Protein AF-A0AAU9UAC8-F1 (afdb_monomer_lite)

Foldseek 3Di:
DWLVVLVVVDVVPDDPVCLLLNLLSCLQLLNVVVDDPVVNLVSQVSNCVVVVVPPVSVLSVVSNVVSVVVPDDSVVSRPDDLVNVLVVCVPPPVSNNVSSVSNVVPCSCPVVVVVVVVVVVVVVVVVVVVVVPDDPPDDDD

Secondary structure (DSSP, 8-state):
--HHHHHHHHHTTS-GGGHHHHGGGGGSHHHHTTS-HHHHHHHHHHHHHHTT-TTHHHHHHHHHHHHHHTT--HHHHHH--HHHHHHHHTTT-HHHHHHHHHHHHS-S-HHHHHHHHHHHHHHHHHHHHHHHS--------

InterPro domains:
  IPR008906 HAT, C-terminal dimerisation domain [PF05699] (69-139)

pLDDT: mean 72.88, std 12.76, range [45.53, 88.31]

Radius of gyration: 22.7 Å; chains: 1; bounding box: 78×47×36 Å

Structure (mmCIF, N/CA/C/O backbone):
data_AF-A0AAU9UAC8-F1
#
_entry.id   AF-A0AAU9UAC8-F1
#
loop_
_atom_site.group_PDB
_atom_site.id
_atom_site.type_symbol
_atom_site.label_atom_id
_atom_site.label_alt_id
_atom_site.label_comp_id
_atom_site.label_asym_id
_atom_site.label_entity_id
_atom_site.label_seq_id
_atom_site.pdbx_PDB_ins_code
_atom_site.Cartn_x
_atom_site.Cartn_y
_atom_site.Cartn_z
_atom_site.occupancy
_atom_site.B_iso_or_equiv
_atom_site.auth_seq_id
_atom_site.auth_comp_id
_atom_site.auth_asym_id
_atom_site.auth_atom_id
_atom_site.pdbx_PDB_model_num
ATOM 1 N N . MET A 1 1 ? 8.533 -12.287 6.400 1.00 47.88 1 MET A N 1
ATOM 2 C CA . MET A 1 1 ? 9.360 -11.056 6.453 1.00 47.88 1 MET A CA 1
ATOM 3 C C . MET A 1 1 ? 8.380 -9.898 6.527 1.00 47.88 1 MET A C 1
ATOM 5 O O . MET A 1 1 ? 7.629 -9.716 5.577 1.00 47.88 1 MET A O 1
ATOM 9 N N . HIS A 1 2 ? 8.268 -9.230 7.677 1.00 55.88 2 HIS A N 1
ATOM 10 C CA . HIS A 1 2 ? 7.185 -8.264 7.906 1.00 55.88 2 HIS A CA 1
ATOM 11 C C . HIS A 1 2 ? 7.435 -6.961 7.146 1.00 55.88 2 HIS A C 1
ATOM 13 O O . HIS A 1 2 ? 8.563 -6.471 7.087 1.00 55.88 2 HIS A O 1
ATOM 19 N N . VAL A 1 3 ? 6.367 -6.369 6.607 1.00 59.56 3 VAL A N 1
ATOM 20 C CA . VAL A 1 3 ? 6.417 -5.123 5.818 1.00 59.56 3 VAL A CA 1
ATOM 21 C C . VAL A 1 3 ? 7.047 -3.969 6.617 1.00 59.56 3 VAL A C 1
ATOM 23 O O . VAL A 1 3 ? 7.744 -3.123 6.059 1.00 59.56 3 VAL A O 1
ATOM 26 N N . SER A 1 4 ? 6.896 -3.990 7.945 1.00 54.69 4 SER A N 1
ATOM 27 C CA . SER A 1 4 ? 7.476 -3.022 8.884 1.00 54.69 4 SER A CA 1
ATOM 28 C C . SER A 1 4 ? 9.011 -3.040 8.928 1.00 54.69 4 SER A C 1
ATOM 30 O O . SER A 1 4 ? 9.625 -2.013 9.197 1.00 54.69 4 SER A O 1
ATOM 32 N N . GLU A 1 5 ? 9.650 -4.179 8.650 1.00 60.62 5 GLU A N 1
ATOM 33 C CA . GLU A 1 5 ? 11.119 -4.294 8.612 1.00 60.62 5 GLU A CA 1
ATOM 34 C C . GLU A 1 5 ? 11.709 -3.837 7.275 1.00 60.62 5 GLU A C 1
ATOM 36 O O . GLU A 1 5 ? 12.917 -3.616 7.161 1.00 60.62 5 GLU A O 1
ATOM 41 N N . LEU A 1 6 ? 10.864 -3.721 6.251 1.00 62.41 6 LEU A N 1
ATOM 42 C CA . LEU A 1 6 ? 11.287 -3.442 4.890 1.00 62.41 6 LEU A CA 1
ATOM 43 C C . LEU A 1 6 ? 11.541 -1.943 4.674 1.00 62.41 6 LEU A C 1
ATOM 45 O O . LEU A 1 6 ? 12.572 -1.561 4.128 1.00 62.41 6 LEU A O 1
ATOM 49 N N . ILE A 1 7 ? 10.649 -1.086 5.175 1.00 61.41 7 ILE A N 1
ATOM 50 C CA . ILE A 1 7 ? 10.735 0.381 5.047 1.00 61.41 7 ILE A CA 1
ATOM 51 C C . ILE A 1 7 ? 12.095 0.951 5.509 1.00 61.41 7 ILE A C 1
ATOM 53 O O . ILE A 1 7 ? 12.734 1.646 4.715 1.00 61.41 7 ILE A O 1
ATOM 57 N N . PRO A 1 8 ? 12.598 0.650 6.725 1.00 57.47 8 PRO A N 1
ATOM 58 C CA . PRO A 1 8 ? 13.878 1.193 7.192 1.00 57.47 8 PRO A CA 1
ATOM 59 C C . PRO A 1 8 ? 15.099 0.600 6.471 1.00 57.47 8 PRO A C 1
ATOM 61 O O . PRO A 1 8 ? 16.165 1.216 6.439 1.00 57.47 8 PRO A O 1
ATOM 64 N N . LYS A 1 9 ? 14.975 -0.596 5.877 1.00 57.34 9 LYS A N 1
ATOM 65 C CA . LYS A 1 9 ? 16.037 -1.163 5.031 1.00 57.34 9 LYS A CA 1
ATOM 66 C C . LYS A 1 9 ? 16.144 -0.409 3.710 1.00 57.34 9 LYS A C 1
ATOM 68 O O . LYS A 1 9 ? 17.251 -0.141 3.257 1.00 57.34 9 LYS A O 1
ATOM 73 N N . HIS A 1 10 ? 15.015 -0.021 3.122 1.00 53.78 10 HIS A N 1
ATOM 74 C CA . HIS A 1 10 ? 15.000 0.704 1.854 1.00 53.78 10 HIS A CA 1
ATOM 75 C C . HIS A 1 10 ? 15.465 2.160 1.985 1.00 53.78 10 HIS A C 1
ATOM 77 O O . HIS A 1 10 ? 16.188 2.628 1.107 1.00 53.78 10 HIS A O 1
ATOM 83 N N . SER A 1 11 ? 15.143 2.853 3.085 1.00 52.91 11 SER A N 1
ATOM 84 C CA . SER A 1 11 ? 15.581 4.245 3.295 1.00 52.91 11 SER A CA 1
ATOM 85 C C . SER A 1 11 ? 17.101 4.406 3.402 1.00 52.91 11 SER A C 1
ATOM 87 O O . SER A 1 11 ? 17.624 5.469 3.097 1.00 52.91 11 SER A O 1
ATOM 89 N N . ASN A 1 12 ? 17.817 3.364 3.835 1.00 53.69 12 ASN A N 1
ATOM 90 C CA . ASN A 1 12 ? 19.274 3.402 3.992 1.00 53.69 12 ASN A CA 1
ATOM 91 C C . ASN A 1 12 ? 20.048 3.007 2.723 1.00 53.69 12 ASN A C 1
ATOM 93 O O . ASN A 1 12 ? 21.256 3.221 2.665 1.00 53.69 12 ASN A O 1
ATOM 97 N N . VAL A 1 13 ? 19.389 2.398 1.731 1.00 55.12 13 VAL A N 1
ATOM 98 C CA . VAL A 1 13 ? 20.063 1.774 0.574 1.00 55.12 13 VAL A CA 1
ATOM 99 C C . VAL A 1 13 ? 19.757 2.490 -0.746 1.00 55.12 13 VAL A C 1
ATOM 101 O O . VAL A 1 13 ? 20.552 2.391 -1.679 1.00 55.12 13 VAL A O 1
ATOM 104 N N . PHE A 1 14 ? 18.649 3.234 -0.848 1.00 52.22 14 PHE A N 1
ATOM 105 C CA . PHE A 1 14 ? 18.216 3.844 -2.110 1.00 52.22 14 PHE A CA 1
ATOM 106 C C . PHE A 1 14 ? 18.152 5.383 -2.054 1.00 52.22 14 PHE A C 1
ATOM 108 O O . PHE A 1 14 ? 17.712 5.929 -1.044 1.00 52.22 14 PHE A O 1
ATOM 115 N N . PRO A 1 15 ? 18.559 6.081 -3.136 1.00 55.03 15 PRO A N 1
ATOM 116 C CA . PRO A 1 15 ? 18.447 7.537 -3.259 1.00 55.03 15 PRO A CA 1
ATOM 117 C C . PRO A 1 15 ? 16.983 8.003 -3.340 1.00 55.03 15 PRO A C 1
ATOM 119 O O . PRO A 1 15 ? 16.090 7.208 -3.652 1.00 55.03 15 PRO A O 1
ATOM 122 N N . GLU A 1 16 ? 16.747 9.297 -3.078 1.00 57.09 16 GLU A N 1
ATOM 123 C CA . GLU A 1 16 ? 15.394 9.847 -2.902 1.00 57.09 16 GLU A CA 1
ATOM 124 C C . GLU A 1 16 ? 14.458 9.647 -4.111 1.00 57.09 16 GLU A C 1
ATOM 126 O O . GLU A 1 16 ? 13.244 9.521 -3.952 1.00 57.09 16 GLU A O 1
ATOM 131 N N . ASP A 1 17 ? 15.015 9.493 -5.311 1.00 52.84 17 ASP A N 1
ATOM 132 C CA . ASP A 1 17 ? 14.266 9.302 -6.559 1.00 52.84 17 ASP A CA 1
ATOM 133 C C . ASP A 1 17 ? 13.434 8.002 -6.604 1.00 52.84 17 ASP A C 1
ATOM 135 O O . ASP A 1 17 ? 12.456 7.909 -7.348 1.00 52.84 17 ASP A O 1
ATOM 139 N N . ASN A 1 18 ? 13.769 7.002 -5.777 1.00 59.03 18 ASN A N 1
ATOM 140 C CA . ASN A 1 18 ? 13.028 5.736 -5.696 1.00 59.03 18 ASN A CA 1
ATOM 141 C C . ASN A 1 18 ? 11.957 5.718 -4.586 1.00 59.03 18 ASN A C 1
ATOM 143 O O . ASN A 1 18 ? 11.243 4.717 -4.449 1.00 59.03 18 ASN A O 1
ATOM 147 N N . LEU A 1 19 ? 11.795 6.802 -3.808 1.00 64.56 19 LEU A N 1
ATOM 148 C CA . LEU A 1 19 ? 10.755 6.905 -2.770 1.00 64.56 19 LEU A CA 1
ATOM 149 C C . LEU A 1 19 ? 9.324 6.610 -3.255 1.00 64.56 19 LEU A C 1
ATOM 151 O O . LEU A 1 19 ? 8.591 5.959 -2.501 1.00 64.56 19 LEU A O 1
ATOM 155 N N . PRO A 1 20 ? 8.880 7.044 -4.455 1.00 66.75 20 PRO A N 1
ATOM 156 C CA . PRO A 1 20 ? 7.500 6.828 -4.896 1.00 66.75 20 PRO A CA 1
ATOM 157 C C . PRO A 1 20 ? 7.164 5.343 -5.012 1.00 66.75 20 PRO A C 1
ATOM 159 O O . PRO A 1 20 ? 6.055 4.918 -4.697 1.00 66.75 20 PRO A O 1
ATOM 162 N N . ALA A 1 21 ? 8.146 4.536 -5.414 1.00 65.88 21 ALA A N 1
ATOM 163 C CA . ALA A 1 21 ? 7.961 3.115 -5.610 1.00 65.88 21 ALA A CA 1
ATOM 164 C C . ALA A 1 21 ? 7.729 2.415 -4.259 1.00 65.88 21 ALA A C 1
ATOM 166 O O . ALA A 1 21 ? 6.716 1.748 -4.066 1.00 65.88 21 ALA A O 1
ATOM 167 N N . TYR A 1 22 ? 8.584 2.678 -3.267 1.00 68.88 22 TYR A N 1
ATOM 168 C CA . TYR A 1 22 ? 8.429 2.133 -1.910 1.00 68.88 22 TYR A CA 1
ATOM 169 C C . TYR A 1 22 ? 7.257 2.731 -1.127 1.00 68.88 22 TYR A C 1
ATOM 171 O O . TYR A 1 22 ? 6.761 2.108 -0.188 1.00 68.88 22 TYR A O 1
ATOM 179 N N . SER A 1 23 ? 6.771 3.907 -1.531 1.00 75.31 23 SER A N 1
ATOM 180 C CA . SER A 1 23 ? 5.572 4.513 -0.949 1.00 75.31 23 SER A CA 1
ATOM 181 C C . SER A 1 23 ? 4.326 3.655 -1.161 1.00 75.31 23 SER A C 1
ATOM 183 O O . SER A 1 23 ? 3.397 3.778 -0.380 1.00 75.31 23 SER A O 1
ATOM 185 N N . LEU A 1 24 ? 4.310 2.717 -2.116 1.00 80.50 24 LEU A N 1
ATOM 186 C CA . LEU A 1 24 ? 3.197 1.771 -2.254 1.00 80.50 24 LEU A CA 1
ATOM 187 C C . LEU A 1 24 ? 3.012 0.862 -1.024 1.00 80.50 24 LEU A C 1
ATOM 189 O O . LEU A 1 24 ? 1.896 0.425 -0.747 1.00 80.50 24 LEU A O 1
ATOM 193 N N . LEU A 1 25 ? 4.074 0.609 -0.247 1.00 78.06 25 LEU A N 1
ATOM 194 C CA . LEU A 1 25 ? 3.990 -0.182 0.989 1.00 78.06 25 LEU A CA 1
ATOM 195 C C . LEU A 1 25 ? 3.114 0.495 2.056 1.00 78.06 25 LEU A C 1
ATOM 197 O O . LEU A 1 25 ? 2.666 -0.168 2.991 1.00 78.06 25 LEU A O 1
ATOM 201 N N . THR A 1 26 ? 2.827 1.793 1.914 1.00 83.06 26 THR A N 1
ATOM 202 C CA . THR A 1 26 ? 1.953 2.534 2.834 1.00 83.06 26 THR A CA 1
ATOM 203 C C . THR A 1 26 ? 0.496 2.097 2.734 1.00 83.06 26 THR A C 1
ATOM 205 O O . THR A 1 26 ? -0.256 2.340 3.669 1.00 83.06 26 THR A O 1
ATOM 208 N N . LEU A 1 27 ? 0.105 1.408 1.653 1.00 84.50 27 LEU A N 1
ATOM 209 C CA . LEU A 1 27 ? -1.224 0.803 1.493 1.00 84.50 27 LEU A CA 1
ATOM 210 C C . LEU A 1 27 ? -1.474 -0.349 2.475 1.00 84.50 27 LEU A C 1
ATOM 212 O O . LEU A 1 27 ? -2.611 -0.800 2.631 1.00 84.50 27 LEU A O 1
ATOM 216 N N . HIS A 1 28 ? -0.421 -0.843 3.127 1.00 84.44 28 HIS A N 1
ATOM 217 C CA . HIS A 1 28 ? -0.539 -1.862 4.150 1.00 84.44 28 HIS A CA 1
ATOM 218 C C . HIS A 1 28 ? -1.226 -1.294 5.410 1.00 84.44 28 HIS A C 1
ATOM 220 O O . HIS A 1 28 ? -0.719 -0.323 5.980 1.00 84.44 28 HIS A O 1
ATOM 226 N N . PRO A 1 29 ? -2.305 -1.914 5.926 1.00 84.38 29 PRO A N 1
ATOM 227 C CA . PRO A 1 29 ? -3.120 -1.358 7.013 1.00 84.38 29 PRO A CA 1
ATOM 228 C C . PRO A 1 29 ? -2.344 -0.996 8.280 1.00 84.38 29 PRO A C 1
ATOM 230 O O . PRO A 1 29 ? -2.550 0.072 8.844 1.00 84.38 29 PRO A O 1
ATOM 233 N N . HIS A 1 30 ? -1.387 -1.838 8.686 1.00 82.69 30 HIS A N 1
ATOM 234 C CA . HIS A 1 30 ? -0.518 -1.562 9.839 1.00 82.69 30 HIS A CA 1
ATOM 235 C C . HIS A 1 30 ? 0.236 -0.229 9.719 1.00 82.69 30 HIS A C 1
ATOM 237 O O . HIS A 1 30 ? 0.411 0.465 10.713 1.00 82.69 30 HIS A O 1
ATOM 243 N N . ILE A 1 31 ? 0.703 0.103 8.511 1.00 80.06 31 ILE A N 1
ATOM 244 C CA . ILE A 1 31 ? 1.505 1.299 8.229 1.00 80.06 31 ILE A CA 1
ATOM 245 C C . ILE A 1 31 ? 0.576 2.493 8.008 1.00 80.06 31 ILE A C 1
ATOM 247 O O . ILE A 1 31 ? 0.801 3.567 8.557 1.00 80.06 31 ILE A O 1
ATOM 251 N N . MET A 1 32 ? -0.493 2.277 7.244 1.00 86.56 32 MET A N 1
ATOM 252 C CA . MET A 1 32 ? -1.522 3.264 6.944 1.00 86.56 32 MET A CA 1
ATOM 253 C C . MET A 1 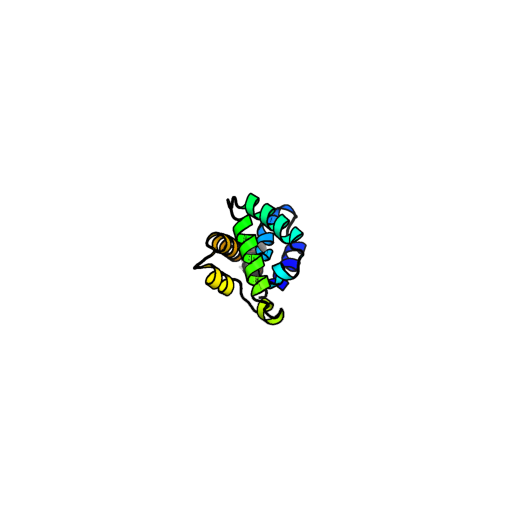32 ? -2.146 3.864 8.211 1.00 86.56 32 MET A C 1
ATOM 255 O O . MET A 1 32 ? -2.250 5.081 8.316 1.00 86.56 32 MET A O 1
ATOM 259 N N . LEU A 1 33 ? -2.502 3.023 9.188 1.00 84.25 33 LEU A N 1
ATOM 260 C CA . LEU A 1 33 ? -3.121 3.455 10.447 1.00 84.25 33 LEU A CA 1
ATOM 261 C C . LEU A 1 33 ? -2.118 4.042 11.456 1.00 84.25 33 LEU A C 1
ATOM 263 O O . LEU A 1 33 ? -2.523 4.667 12.430 1.00 84.25 33 LEU A O 1
ATOM 267 N N . GLN A 1 34 ? -0.810 3.860 11.242 1.00 83.81 34 GLN A N 1
ATOM 268 C CA . GLN A 1 34 ? 0.234 4.461 12.082 1.00 83.81 34 GLN A CA 1
ATOM 269 C C . GLN A 1 34 ? 0.601 5.893 11.671 1.00 83.81 34 GLN A C 1
ATOM 271 O O . GLN A 1 34 ? 1.188 6.616 12.475 1.00 83.81 34 GLN A O 1
ATOM 276 N N . MET A 1 35 ? 0.304 6.303 10.435 1.00 83.00 35 MET A N 1
ATOM 277 C CA . MET A 1 35 ? 0.605 7.648 9.936 1.00 83.00 35 MET A CA 1
ATOM 278 C C . MET A 1 35 ? -0.633 8.544 9.908 1.00 83.00 35 MET A C 1
ATOM 280 O O . MET A 1 35 ? -1.765 8.070 9.971 1.00 83.00 35 MET A O 1
ATOM 284 N N . SER A 1 36 ? -0.420 9.858 9.793 1.00 88.31 36 SER A N 1
ATOM 285 C CA . SER A 1 36 ? -1.535 10.795 9.670 1.00 88.31 36 SER A CA 1
ATOM 286 C C . SER A 1 36 ? -2.267 10.605 8.335 1.00 88.31 36 SER A C 1
ATOM 288 O O . SER A 1 36 ? -1.646 10.320 7.306 1.00 88.31 36 SER A O 1
ATOM 290 N N . TYR A 1 37 ? -3.587 10.816 8.332 1.00 85.44 37 TYR A N 1
ATOM 291 C CA . TYR A 1 37 ? -4.403 10.756 7.114 1.00 85.44 37 TYR A CA 1
ATOM 292 C C . TYR A 1 37 ? -3.867 11.691 6.017 1.00 85.44 37 TYR A C 1
ATOM 294 O O . TYR A 1 37 ? -3.751 11.308 4.858 1.00 85.44 37 TYR A O 1
ATOM 302 N N . GLN A 1 38 ? -3.456 12.905 6.393 1.00 85.06 38 GLN A N 1
ATOM 303 C CA . GLN A 1 38 ? -2.902 13.891 5.462 1.00 85.06 38 GLN A CA 1
ATOM 304 C C . GLN A 1 38 ? -1.604 13.406 4.804 1.00 85.06 38 GLN A C 1
ATOM 306 O O . GLN A 1 38 ? -1.398 13.616 3.608 1.00 85.06 38 GLN A O 1
ATOM 311 N N . ASP A 1 39 ? -0.740 12.724 5.557 1.00 85.88 39 ASP A N 1
ATOM 312 C CA . ASP A 1 39 ? 0.495 12.162 5.007 1.00 85.88 39 ASP A CA 1
ATOM 313 C C . ASP A 1 39 ? 0.219 10.956 4.107 1.00 85.88 39 ASP A C 1
ATOM 315 O O . ASP A 1 39 ? 0.878 10.789 3.078 1.00 85.88 39 ASP A O 1
ATOM 319 N N . PHE A 1 40 ? -0.777 10.137 4.456 1.00 87.19 40 PHE A N 1
ATOM 320 C CA . PHE A 1 40 ? -1.221 9.026 3.618 1.00 87.19 40 PHE A CA 1
ATOM 321 C C . PHE A 1 40 ? -1.728 9.510 2.253 1.00 87.19 40 PHE A C 1
ATOM 323 O O . PHE A 1 40 ? -1.321 8.967 1.221 1.00 87.19 40 PHE A O 1
ATOM 330 N N . ILE A 1 41 ? -2.550 10.561 2.233 1.00 87.00 41 ILE A N 1
ATOM 331 C CA . ILE A 1 41 ? -3.082 11.158 1.000 1.00 87.00 41 ILE A CA 1
ATOM 332 C C . ILE A 1 41 ? -1.963 11.724 0.131 1.00 87.00 41 ILE A C 1
A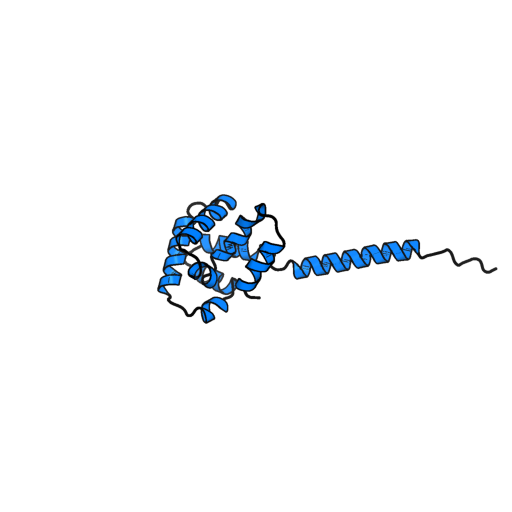TOM 334 O O . ILE A 1 41 ? -1.866 11.361 -1.039 1.00 87.00 41 ILE A O 1
ATOM 338 N N . LYS A 1 42 ? -1.045 12.505 0.710 1.00 87.00 42 LYS A N 1
ATOM 339 C CA . LYS A 1 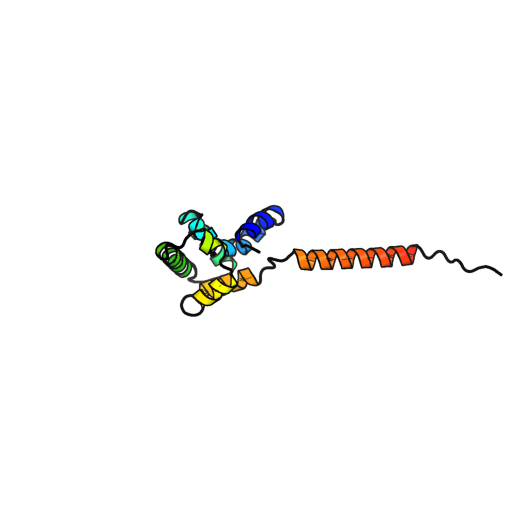42 ? 0.109 13.046 -0.030 1.00 87.00 42 LYS A CA 1
ATOM 340 C C . LYS A 1 42 ? 0.951 11.946 -0.673 1.00 87.00 42 LYS A C 1
ATOM 342 O O . LYS A 1 42 ? 1.320 12.051 -1.839 1.00 87.00 42 LYS A O 1
ATOM 347 N N . LYS A 1 43 ? 1.247 10.870 0.068 1.00 85.38 43 LYS A N 1
ATOM 348 C CA . LYS A 1 43 ? 1.993 9.724 -0.482 1.00 85.38 43 LYS A CA 1
ATOM 349 C C . LYS A 1 43 ? 1.212 9.039 -1.600 1.00 85.38 43 LYS A C 1
ATOM 351 O O . LYS A 1 43 ? 1.802 8.700 -2.622 1.00 85.38 43 LYS A O 1
ATOM 356 N N . THR A 1 44 ? -0.098 8.897 -1.421 1.00 86.00 44 THR A N 1
ATOM 357 C CA . THR A 1 44 ? -1.015 8.315 -2.405 1.00 86.00 44 THR A CA 1
ATOM 358 C C . THR A 1 44 ? -1.073 9.098 -3.708 1.00 86.00 44 THR A C 1
ATOM 360 O O . THR A 1 44 ? -1.024 8.501 -4.783 1.00 86.00 44 THR A O 1
ATOM 363 N N . GLU A 1 45 ? -1.125 10.423 -3.636 1.00 86.31 45 GLU A N 1
ATOM 364 C CA . GLU A 1 45 ? -1.053 11.288 -4.815 1.00 86.31 45 GLU A CA 1
ATOM 365 C C . GLU A 1 45 ? 0.288 11.137 -5.537 1.00 86.31 45 GLU A C 1
ATOM 367 O O . GLU A 1 45 ? 0.328 11.028 -6.764 1.00 86.31 45 GLU A O 1
ATOM 372 N N . LEU A 1 46 ? 1.382 11.061 -4.774 1.00 84.62 46 LEU A N 1
ATOM 373 C CA . LEU A 1 46 ? 2.739 10.964 -5.303 1.00 84.62 46 LEU A CA 1
ATOM 374 C C . LEU A 1 46 ? 2.936 9.674 -6.111 1.00 84.62 46 LEU A C 1
ATOM 376 O O . LEU A 1 46 ? 3.296 9.730 -7.290 1.00 84.62 46 LEU A O 1
ATOM 380 N N . PHE A 1 47 ? 2.650 8.507 -5.523 1.00 82.88 47 PHE A N 1
ATOM 381 C CA . PHE A 1 47 ? 2.790 7.248 -6.260 1.00 82.88 47 PHE A CA 1
ATOM 382 C C . PHE A 1 47 ? 1.661 7.035 -7.281 1.00 82.88 47 PHE A C 1
ATOM 384 O O . PHE A 1 47 ? 1.883 6.399 -8.310 1.00 82.88 47 PHE A O 1
ATOM 391 N N . GLY A 1 48 ? 0.467 7.590 -7.049 1.00 84.25 48 GLY A N 1
ATOM 392 C CA . GLY A 1 48 ? -0.626 7.579 -8.022 1.00 84.25 48 GLY A CA 1
ATOM 393 C C . GLY A 1 48 ? -0.244 8.298 -9.317 1.00 84.25 48 GLY A C 1
ATOM 394 O O . GLY A 1 48 ? -0.478 7.764 -10.401 1.00 84.25 48 GLY A O 1
ATOM 395 N N . SER A 1 49 ? 0.418 9.454 -9.203 1.00 84.38 49 SER A N 1
ATOM 396 C CA . SER A 1 49 ? 1.008 10.187 -10.330 1.00 84.38 49 SER A CA 1
ATOM 397 C C . SER A 1 49 ? 2.143 9.396 -10.990 1.00 84.38 49 SER A C 1
ATOM 399 O O . SER A 1 49 ? 2.130 9.194 -12.203 1.00 84.38 49 SER A O 1
ATOM 401 N N . TYR A 1 50 ? 3.071 8.855 -10.190 1.00 83.19 50 TYR A N 1
ATOM 402 C CA . TYR A 1 50 ? 4.229 8.096 -10.683 1.00 83.19 50 TYR A CA 1
ATOM 403 C C . TYR A 1 50 ? 3.839 6.872 -11.529 1.00 83.19 50 TYR A C 1
ATOM 405 O O . TYR A 1 50 ? 4.426 6.626 -12.581 1.00 83.19 50 TYR A O 1
ATOM 413 N N . TYR A 1 51 ? 2.826 6.117 -11.094 1.00 81.31 51 TYR A N 1
ATOM 414 C CA . TYR A 1 51 ? 2.337 4.924 -11.797 1.00 81.31 51 TYR A CA 1
ATOM 415 C C . TYR A 1 51 ? 1.159 5.203 -12.747 1.00 81.31 51 TYR A C 1
ATOM 417 O O . TYR A 1 51 ? 0.589 4.261 -13.301 1.00 81.31 51 TYR A O 1
ATOM 425 N N . ASN A 1 52 ? 0.783 6.474 -12.940 1.00 83.06 52 ASN A N 1
ATOM 426 C CA . ASN A 1 52 ? -0.350 6.909 -13.764 1.00 83.06 52 ASN A CA 1
ATOM 427 C C . ASN A 1 52 ? -1.677 6.190 -13.422 1.00 83.06 52 ASN A C 1
ATOM 429 O O . ASN A 1 52 ? -2.457 5.789 -14.293 1.00 83.06 52 ASN A O 1
ATOM 433 N N . LEU A 1 53 ? -1.934 5.995 -12.126 1.00 79.25 53 LEU A N 1
ATOM 434 C CA . LEU A 1 53 ? -3.124 5.315 -11.616 1.00 79.25 53 LEU A CA 1
ATOM 435 C C . LEU A 1 53 ? -4.290 6.311 -11.516 1.00 79.25 53 LEU A C 1
ATOM 437 O O . LEU A 1 53 ? -4.585 6.868 -10.456 1.00 79.25 53 LEU A O 1
ATOM 441 N N . SER A 1 54 ? -4.967 6.552 -12.639 1.00 77.38 54 SER A N 1
ATOM 442 C CA . SER A 1 54 ? -6.134 7.448 -12.684 1.00 77.38 54 SER A CA 1
ATOM 443 C C . SER A 1 54 ? -7.254 7.009 -11.721 1.00 77.38 54 SER A C 1
ATOM 445 O O . SER A 1 54 ? -7.596 5.828 -11.620 1.00 77.38 54 SER A O 1
ATOM 447 N N . GLY A 1 55 ? -7.820 7.964 -10.972 1.00 76.94 55 GLY A N 1
ATOM 448 C CA . GLY A 1 55 ? -8.909 7.704 -10.016 1.00 76.94 55 GLY A CA 1
ATOM 449 C C . GLY A 1 55 ? -8.526 6.811 -8.826 1.00 76.94 55 GLY A C 1
ATOM 450 O O . GLY A 1 55 ? -9.407 6.273 -8.153 1.00 76.94 55 GLY A O 1
ATOM 451 N N . PHE A 1 56 ? -7.228 6.620 -8.572 1.00 83.31 56 PHE A N 1
ATOM 452 C CA . PHE A 1 56 ? -6.736 5.794 -7.471 1.00 83.31 56 PHE A CA 1
ATOM 453 C C . PHE A 1 56 ? -6.992 6.422 -6.100 1.00 83.31 56 PHE A C 1
ATOM 455 O O . PHE A 1 56 ? -7.348 5.705 -5.170 1.00 83.31 56 PHE A O 1
ATOM 462 N N . LEU A 1 57 ? -6.869 7.748 -5.996 1.00 84.94 57 LEU A N 1
ATOM 463 C CA . LEU A 1 57 ? -6.974 8.480 -4.735 1.00 84.94 57 LEU A CA 1
ATOM 464 C C . LEU A 1 57 ? -8.270 8.155 -3.976 1.00 84.94 57 LEU A C 1
ATOM 466 O O . LEU A 1 57 ? -8.207 7.654 -2.861 1.00 84.94 57 LEU A O 1
ATOM 470 N N . GLY A 1 58 ? -9.433 8.299 -4.617 1.00 83.81 58 GLY A N 1
ATOM 471 C CA . GLY A 1 58 ? -10.715 7.993 -3.968 1.00 83.81 58 GLY A CA 1
ATOM 472 C C . GLY A 1 58 ? -10.868 6.519 -3.565 1.00 83.81 58 GLY A C 1
ATOM 473 O O . GLY A 1 58 ? -11.521 6.202 -2.576 1.00 83.81 58 GLY A O 1
ATOM 474 N N . LYS A 1 59 ? -10.224 5.586 -4.280 1.00 86.56 59 LYS A N 1
ATOM 475 C CA . LYS A 1 59 ? -10.210 4.163 -3.890 1.00 86.56 59 LYS A CA 1
AT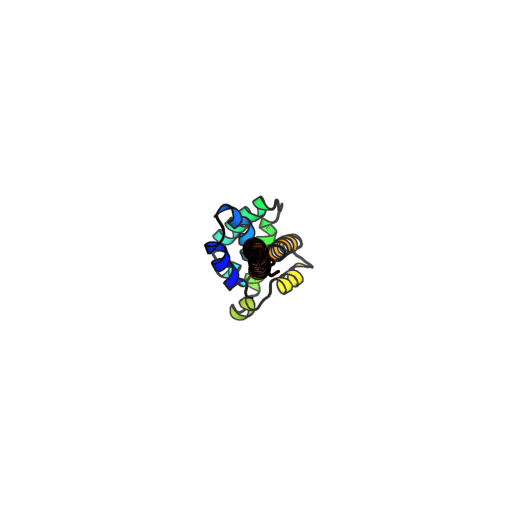OM 476 C C . LYS A 1 59 ? -9.298 3.916 -2.688 1.00 86.56 59 LYS A C 1
ATOM 478 O O . LYS A 1 59 ? -9.601 3.042 -1.881 1.00 86.56 59 LYS A O 1
ATOM 483 N N . ALA A 1 60 ? -8.207 4.668 -2.570 1.00 86.69 60 ALA A N 1
ATOM 484 C CA . ALA A 1 60 ? -7.310 4.617 -1.423 1.00 86.69 60 ALA A CA 1
ATOM 485 C C . ALA A 1 60 ? -7.950 5.227 -0.168 1.00 86.69 60 ALA A C 1
ATOM 487 O O . ALA A 1 60 ? -7.769 4.688 0.918 1.00 86.69 60 ALA A O 1
ATOM 488 N N . GLU A 1 61 ? -8.758 6.279 -0.314 1.00 87.56 61 GLU A N 1
ATOM 489 C CA . GLU A 1 61 ? -9.565 6.835 0.784 1.00 87.56 61 GLU A CA 1
ATOM 490 C C . GLU A 1 61 ? -10.583 5.817 1.308 1.00 87.56 61 GLU A C 1
ATOM 492 O O . GLU A 1 61 ? -10.670 5.572 2.510 1.00 87.56 61 GLU A O 1
ATOM 497 N N . LEU A 1 62 ? -11.314 5.152 0.406 1.00 88.25 62 LEU A N 1
ATOM 498 C CA . LEU A 1 62 ? -12.241 4.080 0.784 1.00 88.25 62 LEU A CA 1
ATOM 499 C C . LEU A 1 62 ? -11.520 2.918 1.475 1.00 88.25 62 LEU A C 1
ATOM 501 O O . LEU A 1 62 ? -12.028 2.368 2.451 1.00 88.25 62 LEU A O 1
ATOM 505 N N . TRP A 1 63 ? -10.326 2.568 0.995 1.00 88.19 63 TRP A N 1
ATOM 506 C CA . TRP A 1 63 ? -9.474 1.564 1.623 1.00 88.19 63 TRP A CA 1
ATOM 507 C C . TRP A 1 63 ? -9.065 1.975 3.044 1.00 88.19 63 TRP A C 1
ATOM 509 O O . TRP A 1 63 ? -9.204 1.164 3.958 1.00 88.19 63 TRP A O 1
ATOM 519 N N . TYR A 1 64 ? -8.643 3.227 3.250 1.00 87.50 64 TYR A N 1
ATOM 520 C CA . TYR A 1 64 ? -8.325 3.772 4.575 1.00 87.50 64 TYR A CA 1
ATOM 521 C C . TYR A 1 64 ? -9.500 3.627 5.540 1.00 87.50 64 TYR A C 1
ATOM 523 O O . TYR A 1 64 ? -9.379 2.971 6.578 1.00 87.50 64 TYR A O 1
ATOM 531 N N . ASN A 1 65 ? -10.660 4.149 5.142 1.00 87.62 65 ASN A N 1
ATOM 532 C CA . ASN A 1 65 ? -11.866 4.148 5.966 1.00 87.62 65 ASN A CA 1
ATOM 533 C C . ASN A 1 65 ? -12.337 2.726 6.294 1.00 87.62 65 ASN A C 1
ATOM 535 O O . ASN A 1 65 ? -12.772 2.455 7.410 1.00 87.62 65 ASN A O 1
ATOM 539 N N . MET A 1 66 ? -12.223 1.791 5.345 1.00 88.00 66 MET A N 1
ATOM 540 C CA . MET A 1 66 ? -12.577 0.389 5.573 1.00 88.00 66 MET A CA 1
ATOM 541 C C . MET A 1 66 ? -11.722 -0.237 6.684 1.00 88.00 66 MET A C 1
ATOM 543 O O . MET A 1 66 ? -12.255 -0.940 7.542 1.00 88.00 66 MET A O 1
ATOM 547 N N . TRP A 1 67 ? -10.407 0.004 6.682 1.00 86.31 67 TRP A N 1
ATOM 548 C CA . TRP A 1 67 ? -9.497 -0.552 7.692 1.00 86.31 67 TRP A CA 1
ATOM 549 C C . TRP A 1 67 ? -9.608 0.140 9.045 1.00 86.31 67 TRP A C 1
ATOM 551 O O . TRP A 1 67 ? -9.497 -0.536 10.067 1.00 86.31 67 TRP A O 1
ATOM 561 N N . GLU A 1 68 ? -9.882 1.442 9.056 1.00 85.44 68 GLU A N 1
ATOM 562 C CA . GLU A 1 68 ? -10.188 2.186 10.278 1.00 85.44 68 GLU A CA 1
ATOM 563 C C . GLU A 1 68 ? -11.455 1.632 10.953 1.00 85.44 68 GLU A C 1
ATOM 565 O O . GLU A 1 68 ? -11.445 1.311 12.141 1.00 85.44 68 GLU A O 1
ATOM 570 N N . GLN A 1 69 ? -12.521 1.399 10.180 1.00 85.19 69 GLN A N 1
ATOM 571 C CA . GLN A 1 69 ? -13.780 0.835 10.687 1.00 85.19 69 GLN A CA 1
ATOM 572 C C . GLN A 1 69 ? -13.657 -0.622 11.144 1.00 85.19 69 GLN A C 1
ATOM 574 O O . GLN A 1 69 ? -14.380 -1.049 12.044 1.00 85.19 69 GLN A O 1
ATOM 579 N N . LYS A 1 70 ? -12.744 -1.395 10.542 1.00 81.69 70 LYS A N 1
ATOM 580 C CA . LYS A 1 70 ? -12.504 -2.800 10.911 1.00 81.69 70 LYS A CA 1
ATOM 581 C C . LYS A 1 70 ? -11.898 -2.932 12.319 1.00 81.69 70 LYS A C 1
ATOM 583 O O . LYS A 1 70 ? -11.955 -4.027 12.868 1.00 81.69 70 LYS A O 1
ATOM 588 N N . ASN A 1 71 ? -11.356 -1.839 12.883 1.00 77.50 71 ASN A N 1
ATOM 589 C CA . ASN A 1 71 ? -10.850 -1.701 14.258 1.00 77.50 71 ASN A CA 1
ATOM 590 C C . ASN A 1 71 ? -10.074 -2.934 14.762 1.00 77.50 71 ASN A C 1
ATOM 592 O O . ASN A 1 71 ? -10.324 -3.463 15.846 1.00 77.50 71 ASN A O 1
ATOM 596 N N . MET A 1 72 ? -9.170 -3.437 13.920 1.00 80.12 72 MET A N 1
ATOM 597 C CA . MET A 1 72 ? -8.376 -4.632 14.200 1.00 80.12 72 MET A CA 1
ATOM 598 C C . MET A 1 72 ? -7.202 -4.313 15.128 1.00 80.12 72 MET A C 1
ATOM 600 O O . MET A 1 72 ? -6.667 -3.202 15.107 1.00 80.12 72 MET A O 1
ATOM 604 N N . ALA A 1 73 ? -6.748 -5.298 15.907 1.00 81.44 73 ALA A N 1
ATOM 605 C CA . ALA A 1 73 ? -5.602 -5.091 16.783 1.00 81.44 73 ALA A CA 1
ATOM 606 C C . ALA A 1 73 ? -4.312 -4.897 15.966 1.00 81.44 73 ALA A C 1
ATOM 608 O O . ALA A 1 73 ? -4.053 -5.607 14.993 1.00 81.44 73 ALA A O 1
ATOM 609 N N . GLN A 1 74 ? -3.439 -3.984 16.407 1.00 75.50 74 GLN A N 1
ATOM 610 C CA . GLN A 1 74 ? -2.186 -3.670 15.701 1.00 75.50 74 GLN A CA 1
ATOM 611 C C . GLN A 1 74 ? -1.284 -4.899 15.491 1.00 75.50 74 GLN A C 1
ATOM 613 O O . GLN A 1 74 ? -0.556 -4.969 14.496 1.00 75.50 74 GLN A O 1
ATOM 618 N N . SER A 1 75 ? -1.343 -5.862 16.416 1.00 75.44 75 SER A N 1
ATOM 619 C CA . SER A 1 75 ? -0.637 -7.144 16.341 1.00 75.44 75 SER A CA 1
ATOM 620 C C . SER A 1 75 ? -1.137 -7.996 15.175 1.00 75.44 75 SER A C 1
ATOM 622 O O . SER A 1 75 ? -0.330 -8.487 14.398 1.00 75.44 75 SER A O 1
ATOM 624 N N . GLU A 1 76 ? -2.454 -8.101 14.992 1.00 79.56 76 GLU A N 1
ATOM 625 C CA . GLU A 1 76 ? -3.060 -8.859 13.890 1.00 79.56 76 GLU A CA 1
ATOM 626 C C . GLU A 1 76 ? -2.729 -8.218 12.543 1.00 79.56 76 GLU A C 1
ATOM 628 O O . GLU A 1 76 ? -2.356 -8.907 11.597 1.00 79.56 76 GLU A O 1
ATOM 633 N N . LEU A 1 77 ? -2.763 -6.883 12.480 1.00 79.31 77 LEU A N 1
ATOM 634 C CA . LEU A 1 77 ? -2.38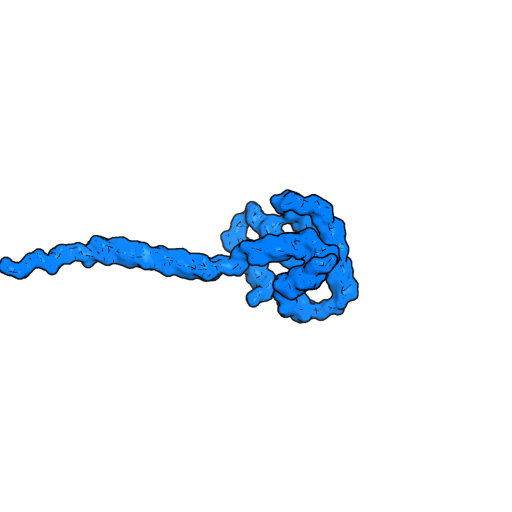9 -6.139 11.280 1.00 79.31 77 LEU A CA 1
ATOM 635 C C . LEU A 1 77 ? -0.916 -6.328 10.911 1.00 79.31 77 LEU A C 1
ATOM 637 O O . LEU A 1 77 ? -0.591 -6.316 9.731 1.00 79.31 77 LEU A O 1
ATOM 641 N N . LYS A 1 78 ? -0.014 -6.479 11.889 1.00 75.12 78 LYS A N 1
ATOM 642 C CA . LYS A 1 78 ? 1.424 -6.679 11.637 1.00 75.12 78 LYS A CA 1
ATOM 643 C C . LYS A 1 78 ? 1.723 -8.056 11.038 1.00 75.12 78 LYS A C 1
ATOM 645 O O . LYS A 1 78 ? 2.640 -8.180 10.224 1.00 75.12 78 LYS A O 1
ATOM 650 N N . GLU A 1 79 ? 0.963 -9.065 11.451 1.00 76.69 79 GLU A N 1
ATOM 651 C CA . GLU A 1 79 ? 1.088 -10.446 10.974 1.00 76.69 79 GLU A CA 1
ATOM 652 C C . GLU A 1 79 ? 0.466 -10.650 9.584 1.00 76.69 79 GLU A C 1
ATOM 654 O O . GLU A 1 79 ? 0.716 -11.666 8.937 1.00 76.69 79 GLU A O 1
ATOM 659 N N . MET A 1 80 ? -0.315 -9.685 9.084 1.00 78.75 80 MET A N 1
ATOM 660 C CA . MET A 1 80 ? -0.880 -9.771 7.742 1.00 78.75 80 MET A CA 1
ATOM 661 C C . MET A 1 80 ? 0.204 -9.709 6.665 1.00 78.75 80 MET A C 1
ATOM 663 O O . MET A 1 80 ? 0.984 -8.764 6.564 1.00 78.75 80 MET A O 1
ATOM 667 N N . GLU A 1 81 ? 0.204 -10.708 5.789 1.00 77.31 81 GLU A N 1
ATOM 668 C CA . GLU A 1 81 ? 1.032 -10.690 4.592 1.00 77.31 81 GLU A CA 1
ATOM 669 C C . GLU A 1 81 ? 0.368 -9.886 3.465 1.00 77.31 81 GLU A C 1
ATOM 671 O O . GLU A 1 81 ? -0.851 -9.918 3.276 1.00 77.31 81 GLU A O 1
ATOM 676 N N . LEU A 1 82 ? 1.185 -9.242 2.624 1.00 73.50 82 LEU A N 1
ATOM 677 C CA . LEU A 1 82 ? 0.723 -8.542 1.415 1.00 73.50 82 LEU A CA 1
ATOM 678 C C . LEU A 1 82 ? -0.129 -9.444 0.504 1.00 73.50 82 LEU A C 1
ATOM 680 O O . LEU A 1 82 ? -1.102 -8.985 -0.089 1.00 73.50 82 LEU A O 1
ATOM 684 N N . VAL A 1 83 ? 0.183 -10.741 0.436 1.00 75.56 83 VAL A N 1
ATOM 685 C CA . VAL A 1 83 ? -0.585 -11.728 -0.342 1.00 75.56 83 VAL A CA 1
ATOM 686 C C . VAL A 1 83 ? -2.005 -11.910 0.210 1.00 75.56 83 VAL A C 1
ATOM 688 O O . VAL A 1 83 ? -2.947 -12.076 -0.567 1.00 75.56 83 VAL A O 1
ATOM 691 N N . ALA A 1 84 ? -2.190 -11.843 1.531 1.00 79.81 84 ALA A N 1
ATOM 692 C CA . ALA A 1 84 ? -3.516 -11.897 2.146 1.00 79.81 84 ALA A CA 1
ATOM 693 C C . ALA A 1 84 ? -4.330 -10.632 1.821 1.00 79.81 84 ALA A C 1
ATOM 695 O O . ALA A 1 84 ? -5.507 -10.730 1.478 1.00 79.81 84 ALA A O 1
ATOM 696 N N . LEU A 1 85 ? -3.689 -9.459 1.812 1.00 80.25 85 LEU A N 1
ATOM 697 C CA . LEU A 1 85 ? -4.329 -8.193 1.422 1.00 80.25 85 LEU A CA 1
ATOM 698 C C . LEU A 1 85 ? -4.770 -8.184 -0.051 1.00 80.25 85 LEU A C 1
ATOM 700 O O . LEU A 1 85 ? -5.833 -7.660 -0.387 1.00 80.25 85 LEU A O 1
ATOM 704 N N . VAL A 1 86 ? -4.000 -8.813 -0.942 1.00 79.50 86 VAL A N 1
ATOM 705 C CA . VAL A 1 86 ? -4.393 -8.979 -2.353 1.00 79.50 86 VAL A CA 1
ATOM 706 C C . VAL A 1 86 ? -5.686 -9.794 -2.486 1.00 79.50 86 VAL A C 1
ATOM 708 O O . VAL A 1 86 ? -6.513 -9.479 -3.343 1.00 79.50 86 VAL A O 1
ATOM 711 N N . LYS A 1 87 ? -5.909 -10.798 -1.627 1.00 77.94 87 LYS A N 1
ATOM 712 C CA . LYS A 1 87 ? -7.162 -11.576 -1.626 1.00 77.94 87 LYS A CA 1
ATOM 713 C C . LYS A 1 87 ? -8.357 -10.726 -1.191 1.00 77.94 87 LYS A C 1
ATOM 715 O O . LYS A 1 87 ? -9.390 -10.764 -1.851 1.00 77.94 87 LYS A O 1
ATOM 720 N N . GLU A 1 88 ? -8.192 -9.899 -0.158 1.00 76.25 88 GLU A N 1
ATOM 721 C CA . GLU A 1 88 ? -9.239 -8.975 0.316 1.00 76.25 88 GLU A CA 1
ATOM 722 C C . GLU A 1 88 ? -9.618 -7.928 -0.754 1.00 76.25 88 GLU A C 1
ATOM 724 O O . GLU A 1 88 ? -10.779 -7.544 -0.884 1.00 76.25 88 GLU A O 1
ATOM 729 N N . THR A 1 89 ? -8.659 -7.493 -1.580 1.00 72.94 89 THR A N 1
ATOM 730 C CA . THR A 1 89 ? -8.899 -6.502 -2.653 1.00 72.94 89 THR A CA 1
ATOM 731 C C . THR A 1 89 ? -9.483 -7.091 -3.939 1.00 72.94 89 THR A C 1
ATOM 733 O O . THR A 1 89 ? -9.940 -6.333 -4.800 1.00 72.94 89 THR A O 1
ATOM 736 N N . GLN A 1 90 ? -9.502 -8.422 -4.083 1.00 66.69 90 GLN A N 1
ATOM 737 C CA . GLN A 1 90 ? -9.816 -9.113 -5.337 1.00 66.69 90 GLN A CA 1
ATOM 738 C C . GLN A 1 90 ? -11.233 -8.841 -5.865 1.00 66.69 90 GLN A C 1
ATOM 740 O O . GLN A 1 90 ? -11.434 -8.902 -7.078 1.00 66.69 90 GLN A O 1
ATOM 745 N N . LEU A 1 91 ? -12.187 -8.530 -4.983 1.00 63.31 91 LEU A N 1
ATOM 746 C CA . LEU A 1 91 ? -13.602 -8.359 -5.332 1.00 63.31 91 LEU A CA 1
ATOM 747 C C . LEU A 1 91 ? -14.031 -6.893 -5.500 1.00 63.31 91 LEU A C 1
ATOM 749 O O . LEU A 1 91 ? -14.849 -6.607 -6.369 1.00 63.31 91 LEU A O 1
ATOM 753 N N . PHE A 1 92 ? -13.474 -5.962 -4.717 1.00 70.31 92 PHE A N 1
ATOM 754 C CA . PHE A 1 92 ? -14.018 -4.596 -4.612 1.00 70.31 92 PHE A CA 1
ATOM 755 C C . PHE A 1 92 ? -13.030 -3.475 -4.964 1.00 70.31 92 PHE A C 1
ATOM 757 O O . PHE A 1 92 ? -13.454 -2.353 -5.238 1.00 70.31 92 PHE A O 1
ATOM 764 N N . TYR A 1 93 ? -11.721 -3.755 -5.027 1.00 79.38 93 TYR A N 1
ATOM 765 C CA . TYR A 1 93 ? -10.699 -2.711 -5.170 1.00 79.38 93 TYR A CA 1
ATOM 766 C C . TYR A 1 93 ? -9.633 -3.060 -6.223 1.00 79.38 93 TYR A C 1
ATOM 768 O O . TYR A 1 93 ? -8.455 -3.215 -5.890 1.00 79.38 93 TYR A O 1
ATOM 776 N N . PRO A 1 94 ? -9.990 -3.125 -7.522 1.00 78.94 94 PRO A N 1
ATOM 777 C CA . PRO A 1 94 ? -9.059 -3.530 -8.581 1.00 78.94 94 PRO A CA 1
ATOM 778 C C . PRO A 1 94 ? -7.841 -2.602 -8.715 1.00 78.94 94 PRO A C 1
ATOM 780 O O . PRO A 1 94 ? -6.756 -3.058 -9.063 1.00 78.94 94 PRO A O 1
ATOM 783 N N . ALA A 1 95 ? -7.991 -1.312 -8.393 1.00 81.62 95 ALA A N 1
ATOM 784 C CA . ALA A 1 95 ? -6.881 -0.360 -8.438 1.00 81.62 95 ALA A CA 1
ATOM 785 C C . ALA A 1 95 ? -5.894 -0.567 -7.275 1.00 81.62 95 ALA A C 1
ATOM 787 O O . ALA A 1 95 ? -4.686 -0.571 -7.492 1.00 81.62 95 ALA A O 1
ATOM 788 N N . ILE A 1 96 ? -6.402 -0.817 -6.060 1.00 83.69 96 ILE A N 1
ATOM 789 C CA . ILE A 1 96 ? -5.574 -1.158 -4.891 1.00 83.69 96 ILE A CA 1
ATOM 790 C C . ILE A 1 96 ? -4.860 -2.486 -5.134 1.00 83.69 96 ILE A C 1
ATOM 792 O O . ILE A 1 96 ? -3.668 -2.596 -4.875 1.00 83.69 96 ILE A O 1
ATOM 796 N N . LYS A 1 97 ? -5.549 -3.466 -5.729 1.00 84.06 97 LYS A N 1
ATOM 797 C CA . LYS A 1 97 ? -4.944 -4.736 -6.138 1.00 84.06 97 LYS A CA 1
ATOM 798 C C . LYS A 1 97 ? -3.755 -4.528 -7.077 1.00 84.06 97 LYS A C 1
ATOM 800 O O . LYS A 1 97 ? -2.708 -5.135 -6.873 1.00 84.06 97 LYS A O 1
ATOM 805 N N . GLN A 1 98 ? -3.906 -3.679 -8.096 1.00 82.75 98 GLN A N 1
ATOM 806 C CA . GLN A 1 98 ? -2.820 -3.366 -9.024 1.00 82.75 98 GLN A CA 1
ATOM 807 C C . GLN A 1 98 ? -1.631 -2.725 -8.296 1.00 82.75 98 GLN A C 1
ATOM 809 O O . GLN A 1 98 ? -0.499 -3.147 -8.509 1.00 82.75 98 GLN A O 1
ATOM 814 N N . ALA A 1 99 ? -1.882 -1.776 -7.393 1.00 82.88 99 ALA A N 1
ATOM 815 C CA . ALA A 1 99 ? -0.838 -1.158 -6.580 1.00 82.88 99 ALA A CA 1
ATOM 816 C C . ALA A 1 99 ? -0.117 -2.175 -5.672 1.00 82.88 99 ALA A C 1
ATOM 818 O O . ALA A 1 99 ? 1.111 -2.214 -5.660 1.00 82.88 99 ALA A O 1
ATOM 819 N N . LEU A 1 100 ? -0.860 -3.062 -4.999 1.00 82.19 100 LEU A N 1
ATOM 820 C CA . LEU A 1 100 ? -0.297 -4.136 -4.168 1.00 82.19 100 LEU A CA 1
ATOM 821 C C . LEU A 1 100 ? 0.510 -5.150 -4.989 1.00 82.19 100 LEU A C 1
ATOM 823 O O . LEU A 1 100 ? 1.552 -5.620 -4.540 1.00 82.19 100 LEU A O 1
ATOM 827 N N . HIS A 1 101 ? 0.063 -5.480 -6.203 1.00 82.19 101 HIS A N 1
ATOM 828 C CA . HIS A 1 101 ? 0.832 -6.313 -7.129 1.00 82.19 101 HIS A CA 1
ATOM 829 C C . HIS A 1 101 ? 2.142 -5.646 -7.545 1.00 82.19 101 HIS A C 1
ATOM 831 O O . HIS A 1 101 ? 3.164 -6.324 -7.596 1.00 82.19 101 HIS A O 1
ATOM 837 N N . ILE A 1 102 ? 2.132 -4.337 -7.812 1.00 80.50 102 ILE A N 1
ATOM 838 C CA . ILE A 1 102 ? 3.359 -3.591 -8.106 1.00 80.50 102 ILE A CA 1
ATOM 839 C C . ILE A 1 102 ? 4.292 -3.648 -6.890 1.00 80.50 102 ILE A C 1
ATOM 841 O O . ILE A 1 102 ? 5.460 -3.981 -7.060 1.00 80.50 102 ILE A O 1
ATOM 845 N N . SER A 1 103 ? 3.781 -3.453 -5.667 1.00 77.75 103 SER A N 1
ATOM 846 C CA . SER A 1 103 ? 4.584 -3.599 -4.439 1.00 77.75 103 SER A CA 1
ATOM 847 C C . SER A 1 103 ? 5.193 -4.991 -4.280 1.00 77.75 103 SER A C 1
ATOM 849 O O . SER A 1 103 ? 6.338 -5.111 -3.862 1.00 77.75 103 SER A O 1
ATOM 851 N N . LEU A 1 104 ? 4.440 -6.045 -4.615 1.00 75.69 104 LEU A N 1
ATOM 852 C CA . LEU A 1 104 ? 4.920 -7.431 -4.572 1.00 75.69 104 LEU A CA 1
ATOM 853 C C . LEU A 1 104 ? 5.952 -7.736 -5.665 1.00 75.69 104 LEU A C 1
ATOM 855 O O . LEU A 1 104 ? 6.831 -8.569 -5.459 1.00 75.69 104 LEU A O 1
ATOM 859 N N . ALA A 1 105 ? 5.832 -7.090 -6.826 1.00 74.94 105 ALA A N 1
ATOM 860 C CA . ALA A 1 105 ? 6.756 -7.240 -7.945 1.00 74.94 105 ALA A CA 1
ATOM 861 C C . ALA A 1 105 ? 8.046 -6.431 -7.754 1.00 74.94 105 ALA A C 1
ATOM 863 O O . ALA A 1 105 ? 9.075 -6.770 -8.344 1.00 74.94 105 ALA A O 1
ATOM 864 N N . GLN A 1 106 ? 8.018 -5.379 -6.930 1.00 69.06 106 GLN A N 1
ATOM 865 C CA . GLN A 1 106 ? 9.241 -4.720 -6.504 1.00 69.06 106 GLN A CA 1
ATOM 866 C C . GLN A 1 106 ? 10.079 -5.712 -5.694 1.00 69.06 106 GLN A C 1
ATOM 868 O O . GLN A 1 106 ? 9.551 -6.343 -4.774 1.00 69.06 106 GLN A O 1
ATOM 873 N N . PRO A 1 107 ? 11.379 -5.866 -5.999 1.00 55.66 107 PRO A N 1
ATOM 874 C CA . PRO A 1 107 ? 12.238 -6.787 -5.278 1.00 55.66 107 PRO A CA 1
ATOM 875 C C . PRO A 1 107 ? 12.387 -6.313 -3.827 1.00 55.66 107 PRO A C 1
ATOM 877 O O . PRO A 1 107 ? 13.315 -5.597 -3.469 1.00 55.66 107 PRO A O 1
ATOM 880 N N . CYS A 1 108 ? 11.494 -6.793 -2.964 1.00 53.53 108 CYS A N 1
ATOM 881 C CA . CYS A 1 108 ? 11.637 -6.762 -1.510 1.00 53.53 108 CYS A CA 1
ATOM 882 C C . CYS A 1 108 ? 12.804 -7.669 -1.054 1.00 53.53 108 CYS A C 1
ATOM 884 O O . CYS A 1 108 ? 13.154 -7.730 0.121 1.00 53.53 108 CYS A O 1
ATOM 886 N N . THR A 1 109 ? 13.413 -8.393 -1.999 1.00 47.75 109 THR A N 1
ATOM 887 C CA . THR A 1 109 ? 14.423 -9.428 -1.804 1.00 47.75 109 THR A CA 1
ATOM 888 C C . THR A 1 109 ? 15.707 -9.093 -2.564 1.00 47.75 109 THR A C 1
ATOM 890 O O . THR A 1 109 ? 16.169 -9.882 -3.393 1.00 47.75 109 THR A O 1
ATOM 893 N N . THR A 1 110 ? 16.332 -7.943 -2.302 1.00 49.19 110 THR A N 1
ATOM 894 C CA . THR A 1 110 ? 17.704 -7.735 -2.803 1.00 49.19 110 THR A CA 1
ATOM 895 C C . THR A 1 110 ? 18.672 -8.775 -2.225 1.00 49.19 110 THR A C 1
ATOM 897 O O . THR A 1 110 ? 19.636 -9.132 -2.890 1.00 49.19 110 THR A O 1
ATOM 900 N N . CYS A 1 111 ? 18.340 -9.414 -1.094 1.00 51.91 111 CYS A N 1
ATOM 901 C CA . CYS A 1 111 ? 19.167 -10.461 -0.486 1.00 51.91 111 CYS A CA 1
ATOM 902 C C . CYS A 1 111 ? 19.504 -11.634 -1.434 1.00 51.91 111 CYS A C 1
ATOM 904 O O . CYS A 1 111 ? 20.641 -12.104 -1.446 1.00 51.91 111 CYS A O 1
ATOM 906 N N . THR A 1 112 ? 18.564 -12.107 -2.263 1.00 47.28 112 THR A N 1
ATOM 907 C CA . THR A 1 112 ? 18.819 -13.281 -3.124 1.00 47.28 112 THR A CA 1
ATOM 908 C C . THR A 1 112 ? 19.647 -12.918 -4.355 1.00 47.28 112 THR A C 1
ATOM 910 O O . THR A 1 112 ? 20.534 -13.673 -4.762 1.00 47.28 112 THR A O 1
ATOM 913 N N . ILE A 1 113 ? 19.407 -11.739 -4.930 1.00 49.06 113 ILE A N 1
ATOM 914 C CA . ILE A 1 113 ? 20.133 -11.265 -6.113 1.00 49.06 113 ILE A CA 1
ATOM 915 C C . ILE A 1 113 ? 21.529 -10.771 -5.716 1.00 49.06 113 ILE A C 1
ATOM 917 O O . ILE A 1 113 ? 22.491 -11.140 -6.379 1.00 49.06 113 ILE A O 1
ATOM 921 N N . GLU A 1 114 ? 21.692 -10.053 -4.602 1.00 52.50 114 GLU A N 1
ATOM 922 C CA . GLU A 1 114 ? 23.008 -9.654 -4.076 1.00 52.50 114 GLU A CA 1
ATOM 923 C C . GLU A 1 114 ? 23.858 -10.866 -3.671 1.00 52.50 114 GLU A C 1
ATOM 925 O O . GLU A 1 114 ? 25.055 -10.899 -3.966 1.00 52.50 114 GLU A O 1
ATOM 930 N N . SER A 1 115 ? 23.249 -11.904 -3.080 1.00 58.03 115 SER A N 1
ATOM 931 C CA . SER A 1 115 ? 23.934 -13.177 -2.805 1.00 58.03 115 SER A CA 1
ATOM 932 C C . SER A 1 115 ? 24.398 -13.863 -4.097 1.00 58.03 115 SER A C 1
ATOM 934 O O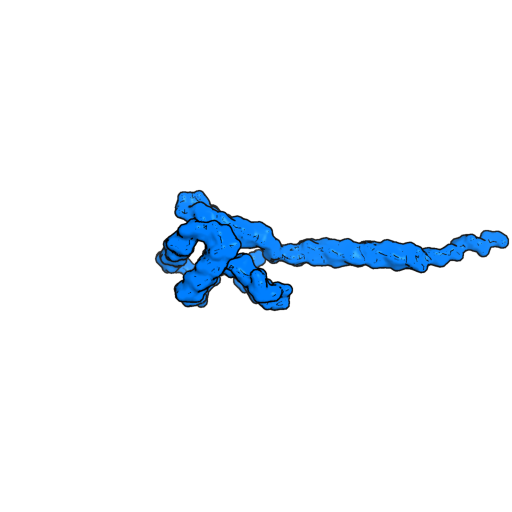 . SER A 1 115 ? 25.547 -14.309 -4.205 1.00 58.03 115 SER A O 1
ATOM 936 N N . SER A 1 116 ? 23.548 -13.862 -5.128 1.00 58.34 116 SER A N 1
ATOM 937 C CA . SER A 1 116 ? 23.871 -14.431 -6.442 1.00 58.34 116 SER A CA 1
ATOM 938 C C . SER A 1 116 ? 24.965 -13.633 -7.165 1.00 58.34 116 SER A C 1
ATOM 940 O O . SER A 1 116 ? 25.920 -14.220 -7.671 1.00 58.34 116 SER A O 1
ATOM 942 N N . PHE A 1 117 ? 24.905 -12.298 -7.147 1.00 59.09 117 PHE A N 1
ATOM 943 C CA . PHE A 1 117 ? 25.931 -11.419 -7.719 1.00 59.09 117 PHE A CA 1
ATOM 944 C C . PHE A 1 117 ? 27.257 -11.498 -6.963 1.00 59.09 117 PHE A C 1
ATOM 946 O O . PHE A 1 117 ? 28.311 -11.500 -7.595 1.00 59.09 117 PHE A O 1
ATOM 953 N N . SER A 1 118 ? 27.234 -11.593 -5.632 1.00 66.69 118 SER A N 1
ATOM 954 C CA . SER A 1 118 ? 28.436 -11.786 -4.812 1.00 66.69 118 SER A CA 1
ATOM 955 C C . SER A 1 118 ? 29.110 -13.119 -5.131 1.00 66.69 118 SER A C 1
ATOM 957 O O . SER A 1 118 ? 30.326 -13.171 -5.333 1.00 66.69 118 SER A O 1
ATOM 959 N N . THR A 1 119 ? 28.317 -14.184 -5.281 1.00 69.44 119 THR A N 1
ATOM 960 C CA . THR A 1 119 ? 28.804 -15.504 -5.701 1.00 69.44 119 THR A CA 1
ATOM 961 C C . THR A 1 119 ? 29.394 -15.450 -7.109 1.00 69.44 119 THR A C 1
ATOM 963 O O . THR A 1 119 ? 30.529 -15.879 -7.303 1.00 69.44 119 THR A O 1
ATOM 966 N N . LEU A 1 120 ? 28.704 -14.835 -8.075 1.00 74.56 120 LEU A N 1
ATOM 967 C CA . LEU A 1 120 ? 29.225 -14.658 -9.436 1.00 74.56 120 LEU A CA 1
ATOM 968 C C . LEU A 1 120 ? 30.506 -13.818 -9.463 1.00 74.56 120 LEU A C 1
ATOM 970 O O . LEU A 1 120 ? 31.444 -14.134 -10.192 1.00 74.56 120 LEU A O 1
ATOM 974 N N . ARG A 1 121 ? 30.565 -12.749 -8.661 1.00 77.94 121 ARG A N 1
ATOM 975 C CA . ARG A 1 121 ? 31.745 -11.888 -8.540 1.00 77.94 121 ARG A CA 1
ATOM 976 C C . ARG A 1 121 ? 32.916 -12.666 -7.953 1.00 77.94 121 ARG A C 1
ATOM 978 O O . ARG A 1 121 ? 34.014 -12.557 -8.484 1.00 77.94 121 ARG A O 1
ATOM 985 N N . ARG A 1 122 ? 32.686 -13.485 -6.922 1.00 80.38 122 ARG A N 1
ATOM 986 C CA . ARG A 1 122 ? 33.692 -14.398 -6.354 1.00 80.38 122 ARG A CA 1
ATOM 987 C C . ARG A 1 122 ? 34.177 -15.419 -7.381 1.00 80.38 122 ARG A C 1
ATOM 989 O O . ARG A 1 122 ? 35.382 -15.531 -7.559 1.00 80.38 122 ARG A O 1
ATOM 996 N N . VAL A 1 123 ? 33.272 -16.090 -8.098 1.00 82.62 123 VAL A N 1
ATOM 997 C CA . VAL A 1 123 ? 33.614 -17.064 -9.154 1.00 82.62 123 VAL A CA 1
ATOM 998 C C . VAL A 1 123 ? 34.414 -16.406 -10.280 1.00 82.62 123 VAL A C 1
ATOM 1000 O O . VAL A 1 123 ? 35.440 -16.933 -10.698 1.00 82.62 123 VAL A O 1
ATOM 1003 N N . LYS A 1 124 ? 34.004 -15.218 -10.736 1.00 79.44 124 LYS A N 1
ATOM 1004 C CA . LYS A 1 124 ? 34.728 -14.444 -11.754 1.00 79.44 124 LYS A CA 1
ATOM 1005 C C . LYS A 1 124 ? 36.124 -14.039 -11.278 1.00 79.44 124 LYS A C 1
ATOM 1007 O O . LYS A 1 124 ? 37.078 -14.148 -12.045 1.00 79.44 124 LYS A O 1
ATOM 1012 N N . THR A 1 125 ? 36.247 -13.558 -10.039 1.00 82.50 125 THR A N 1
ATOM 1013 C CA . THR A 1 125 ? 37.546 -13.209 -9.446 1.00 82.50 125 THR A CA 1
ATOM 1014 C C . THR A 1 125 ? 38.438 -14.439 -9.334 1.00 82.50 125 THR A C 1
ATOM 1016 O O . THR A 1 125 ? 39.596 -14.354 -9.721 1.00 82.50 125 THR A O 1
ATOM 1019 N N . TRP A 1 126 ? 37.891 -15.573 -8.887 1.00 82.06 126 TRP A N 1
ATOM 1020 C CA . TRP A 1 126 ? 38.612 -16.841 -8.774 1.00 82.06 126 TRP A CA 1
ATOM 1021 C C . TRP A 1 126 ? 39.108 -17.341 -10.136 1.00 82.06 126 TRP A C 1
ATOM 1023 O O . TRP A 1 126 ? 40.290 -17.602 -10.295 1.00 82.06 126 TRP A O 1
ATOM 1033 N N . LEU A 1 127 ? 38.253 -17.352 -11.165 1.00 77.12 127 LEU A N 1
ATOM 1034 C CA . LEU A 1 127 ? 38.668 -17.685 -12.535 1.00 77.12 127 LEU A CA 1
ATOM 1035 C C . LEU A 1 127 ? 39.797 -16.770 -13.025 1.00 77.12 127 LEU A C 1
ATOM 1037 O O . LEU A 1 127 ? 40.748 -17.235 -13.644 1.00 77.12 127 LEU A O 1
ATOM 1041 N N . ARG A 1 128 ? 39.725 -15.465 -12.735 1.00 75.50 128 ARG A N 1
ATOM 1042 C CA . ARG A 1 128 ? 40.768 -14.515 -13.139 1.00 75.50 128 ARG A CA 1
ATOM 1043 C C . ARG A 1 128 ? 42.076 -14.724 -12.373 1.00 75.50 128 ARG A C 1
ATOM 1045 O O . ARG A 1 128 ? 43.134 -14.599 -12.985 1.00 75.50 128 ARG A O 1
ATOM 1052 N N . SER A 1 129 ? 42.018 -15.031 -11.076 1.00 71.62 129 SER A N 1
ATOM 1053 C CA . SER A 1 129 ? 43.217 -15.309 -10.280 1.00 71.62 129 SER A CA 1
ATOM 1054 C C . SER A 1 129 ? 43.851 -16.628 -10.700 1.00 71.62 129 SER A C 1
ATOM 1056 O O . SER A 1 129 ? 45.032 -16.616 -11.005 1.00 71.62 129 SER A O 1
ATOM 1058 N N . THR A 1 130 ? 43.083 -17.707 -10.889 1.00 71.62 130 THR A N 1
ATOM 1059 C CA . THR A 1 130 ? 43.609 -19.010 -11.339 1.00 71.62 130 THR A CA 1
ATOM 1060 C C . THR A 1 130 ? 44.239 -18.948 -12.733 1.00 71.62 130 THR A C 1
ATOM 1062 O O . THR A 1 130 ? 45.278 -19.552 -12.959 1.00 71.62 130 THR A O 1
ATOM 1065 N N . MET A 1 131 ? 43.678 -18.165 -13.664 1.00 65.75 131 MET A N 1
ATOM 1066 C CA . MET A 1 131 ? 44.298 -17.951 -14.984 1.00 65.75 131 MET A CA 1
ATOM 1067 C C . MET A 1 131 ? 45.603 -17.136 -14.915 1.00 65.75 131 MET A C 1
ATOM 1069 O O . MET A 1 131 ? 46.421 -17.222 -15.824 1.00 65.75 131 MET A O 1
ATOM 1073 N N . THR A 1 132 ? 45.795 -16.343 -13.855 1.00 60.72 132 THR A N 1
ATOM 1074 C CA . THR A 1 132 ? 47.018 -15.548 -13.627 1.00 60.72 132 THR A CA 1
ATOM 1075 C C . THR A 1 132 ? 48.020 -16.288 -12.718 1.00 60.72 132 THR A C 1
ATOM 1077 O O . THR A 1 132 ? 49.216 -16.029 -12.786 1.00 60.72 132 THR A O 1
ATOM 1080 N N . GLU A 1 133 ? 47.545 -17.237 -11.903 1.00 59.12 133 GLU A N 1
ATOM 1081 C CA . GLU A 1 133 ? 48.298 -18.102 -10.977 1.00 59.12 133 GLU A CA 1
ATOM 1082 C C . GLU A 1 133 ? 48.691 -19.455 -11.587 1.00 59.12 133 GLU A C 1
ATOM 1084 O O . GLU A 1 133 ? 49.128 -20.340 -10.858 1.00 59.12 133 GLU A O 1
ATOM 1089 N N . ASN A 1 134 ? 48.588 -19.629 -12.908 1.00 54.00 134 ASN A N 1
ATOM 1090 C CA . ASN A 1 134 ? 49.236 -20.727 -13.623 1.00 54.00 134 ASN A CA 1
ATOM 1091 C C . ASN A 1 134 ? 50.614 -20.248 -14.130 1.00 54.00 134 ASN A C 1
ATOM 1093 O O . ASN A 1 134 ? 50.736 -19.867 -15.298 1.00 54.00 134 ASN A O 1
ATOM 1097 N N . PRO A 1 135 ? 51.683 -20.231 -13.307 1.00 53.34 135 PRO A N 1
ATOM 1098 C CA . PRO A 1 135 ? 53.018 -20.257 -13.861 1.00 53.34 135 PRO A CA 1
ATOM 1099 C C . PRO A 1 135 ? 53.170 -21.604 -14.562 1.00 53.34 135 PRO A C 1
ATOM 1101 O O . PRO A 1 135 ? 52.851 -22.657 -14.011 1.00 53.34 135 PRO A O 1
ATOM 1104 N N . LEU A 1 136 ? 53.627 -21.542 -15.803 1.00 55.47 136 LEU A N 1
ATOM 1105 C CA . LEU A 1 136 ? 54.166 -22.650 -16.572 1.00 55.47 136 LEU A CA 1
ATOM 1106 C C . LEU A 1 136 ? 55.165 -23.421 -15.686 1.00 55.47 136 LEU A C 1
ATOM 1108 O O . LEU A 1 136 ? 56.331 -23.053 -15.590 1.00 55.47 136 LEU A O 1
ATOM 1112 N N . HIS A 1 137 ? 54.701 -24.446 -14.975 1.00 55.91 137 HIS A N 1
ATOM 1113 C CA . HIS A 1 137 ? 55.552 -25.446 -14.346 1.00 55.91 137 HIS A CA 1
ATOM 1114 C C . HIS A 1 137 ? 55.473 -26.698 -15.203 1.00 55.91 137 HIS A C 1
ATOM 1116 O O . HIS A 1 137 ? 54.842 -27.681 -14.831 1.00 55.91 137 HIS A O 1
ATOM 1122 N N . ASP A 1 138 ? 56.080 -26.622 -16.380 1.00 55.38 138 ASP A N 1
ATOM 1123 C CA . ASP A 1 138 ? 56.543 -27.813 -17.072 1.00 55.38 138 ASP A CA 1
ATOM 1124 C C . ASP A 1 138 ? 57.779 -27.458 -17.901 1.00 55.38 138 ASP A C 1
ATOM 1126 O O . ASP A 1 138 ? 57.686 -27.009 -19.035 1.00 55.38 138 ASP A O 1
ATOM 1130 N N . GLU A 1 139 ? 58.945 -27.581 -17.271 1.00 45.53 139 GLU A N 1
ATOM 1131 C CA . GLU A 1 139 ? 60.165 -27.993 -17.964 1.00 45.53 139 GLU A CA 1
ATOM 1132 C C . GLU A 1 139 ? 61.068 -28.687 -16.932 1.00 45.53 139 GLU A C 1
ATOM 1134 O O . GLU A 1 139 ? 62.001 -28.124 -16.358 1.00 45.53 139 GLU A O 1
ATOM 1139 N N . ARG A 1 140 ? 60.703 -29.935 -16.612 1.00 45.53 140 ARG A N 1
ATOM 1140 C CA . ARG A 1 140 ? 61.650 -30.951 -16.141 1.00 45.53 140 ARG A CA 1
ATOM 1141 C C . ARG A 1 140 ? 61.891 -31.919 -17.300 1.00 45.53 140 ARG A C 1
ATOM 1143 O O . ARG A 1 140 ? 61.087 -32.826 -17.500 1.00 45.53 140 ARG A O 1
ATOM 1150 N N . ALA A 1 141 ? 63.005 -31.746 -18.002 1.00 45.78 141 ALA A N 1
ATOM 1151 C CA . ALA A 1 141 ? 63.712 -32.801 -18.727 1.00 45.78 141 ALA A CA 1
ATOM 1152 C C . ALA A 1 141 ? 65.199 -32.442 -18.796 1.00 45.78 141 ALA A C 1
ATOM 1154 O O . ALA A 1 141 ? 65.503 -31.307 -19.220 1.00 45.78 141 ALA A O 1
#

Sequence (141 aa):
MHVSELIPKHSNVFPEDNLPAYSLLTLHPHIMLQMSYQDFIKKTELFGSYYNLSGFLGKAELWYNMWEQKNMAQSELKEMELVALVKETQLFYPAIKQALHISLAQPCTTCTIESSFSTLRRVKTWLRSTMTENPLHDERA

Organism: Euphydryas editha (NCBI:txid104508)